Protein AF-A0A7W1KIQ0-F1 (afdb_monomer)

Nearest PDB structures (foldseek):
  4ilo-assembly1_A  TM=4.843E-01  e=1.974E-01  Chlamydia trachomatis L2/434/Bu
  6pyu-assembly1_B  TM=5.676E-01  e=5.723E-01  Homo sapiens
  8i21-assembly1_A  TM=5.226E-01  e=6.442E-01  Saccharomyces cerevisiae S288C
  8i4v-assembly1_B  TM=4.031E-01  e=9.186E-01  Saccharomyces cerevisiae S288C
  8i21-assembly1_B  TM=3.739E-01  e=7.251E-01  Saccharomyces cerevisiae S288C

Foldseek 3Di:
DDPLVVLVVLLVVLVVVLVVLVVVLVVLVVVLVVLVVVLVVVLVVLVVVLVVLVVVLVVDPDPVSNVVSVVVNVVSVVVSVVSVVVSVVSVVVSVVVSVVSVVSSVVSNVSSVVSND

Radius of gyration: 26.03 Å; Cα contacts (8 Å, |Δi|>4): 75; chains: 1; bounding box: 50×15×79 Å

pLDDT: mean 92.2, std 5.14, range [59.81, 97.44]

Structure (mmCIF, N/CA/C/O backbone):
data_AF-A0A7W1KIQ0-F1
#
_entry.id   AF-A0A7W1KIQ0-F1
#
loop_
_atom_site.group_PDB
_atom_site.id
_atom_site.type_symbol
_atom_site.label_atom_id
_atom_site.label_alt_id
_atom_site.label_comp_id
_atom_site.label_asym_id
_atom_site.label_entity_id
_atom_site.label_seq_id
_atom_site.pdbx_PDB_ins_code
_atom_site.Cartn_x
_atom_site.Cartn_y
_atom_site.Cartn_z
_atom_site.occupancy
_atom_site.B_iso_or_equiv
_atom_site.auth_seq_id
_atom_site.auth_comp_id
_atom_site.auth_asym_id
_atom_site.auth_atom_id
_atom_site.pdbx_PDB_model_num
ATOM 1 N N . MET A 1 1 ? -19.062 -8.733 46.426 1.00 66.94 1 MET A N 1
ATOM 2 C CA . MET A 1 1 ? -19.296 -7.847 45.266 1.00 66.94 1 MET A CA 1
ATOM 3 C C . MET A 1 1 ? -20.769 -7.871 44.935 1.00 66.94 1 MET A C 1
ATOM 5 O O . MET A 1 1 ? -21.366 -8.939 45.005 1.00 66.94 1 MET A O 1
ATOM 9 N N . SER A 1 2 ? -21.349 -6.712 44.640 1.00 86.88 2 SER A N 1
ATOM 10 C CA . SER A 1 2 ? -22.747 -6.603 44.223 1.00 86.88 2 SER A CA 1
ATOM 11 C C . SER A 1 2 ? -22.887 -6.845 42.715 1.00 86.88 2 SER A C 1
ATOM 13 O O . SER A 1 2 ? -21.928 -6.674 41.962 1.00 86.88 2 SER A O 1
ATOM 15 N N . ALA A 1 3 ? -24.087 -7.202 42.247 1.00 83.50 3 ALA A N 1
ATOM 16 C CA . ALA A 1 3 ? -24.377 -7.296 40.811 1.00 83.50 3 ALA A CA 1
ATOM 17 C C . ALA A 1 3 ? -24.056 -5.981 40.069 1.00 83.50 3 ALA A C 1
ATOM 19 O O . ALA A 1 3 ? -23.586 -6.000 38.936 1.00 83.50 3 ALA A O 1
ATOM 20 N N . GLN A 1 4 ? -24.225 -4.840 40.742 1.00 85.19 4 GLN A N 1
ATOM 21 C CA . GLN A 1 4 ? -23.882 -3.523 40.213 1.00 85.19 4 GLN A CA 1
ATOM 22 C C . GLN A 1 4 ? -22.366 -3.334 40.026 1.00 85.19 4 GLN A C 1
ATOM 24 O O . GLN A 1 4 ? -21.947 -2.702 39.058 1.00 85.19 4 GLN A O 1
ATOM 29 N N . ASP A 1 5 ? -21.535 -3.904 40.905 1.00 86.81 5 ASP A N 1
ATOM 30 C CA . ASP A 1 5 ? -20.073 -3.868 40.755 1.00 86.81 5 ASP A CA 1
ATOM 31 C C . ASP A 1 5 ? -19.623 -4.710 39.556 1.00 86.81 5 ASP A C 1
ATOM 33 O O . ASP A 1 5 ? -18.777 -4.275 38.778 1.00 86.81 5 ASP A O 1
ATOM 37 N N . HIS A 1 6 ? -20.240 -5.879 39.357 1.00 87.56 6 HIS A N 1
ATOM 38 C CA . HIS A 1 6 ? -19.975 -6.728 38.194 1.00 87.56 6 HIS A CA 1
ATOM 39 C C . HIS A 1 6 ? -20.335 -6.035 36.871 1.00 87.56 6 HIS A C 1
ATOM 41 O O . HIS A 1 6 ? -19.547 -6.087 35.929 1.00 87.56 6 HIS A O 1
ATOM 47 N N . LEU A 1 7 ? -21.476 -5.337 36.809 1.00 87.94 7 LEU A N 1
ATOM 48 C CA . LEU A 1 7 ? -21.887 -4.570 35.625 1.00 87.94 7 LEU A CA 1
ATOM 49 C C . LEU A 1 7 ? -20.926 -3.413 35.317 1.00 87.94 7 LEU A C 1
ATOM 51 O O . LEU A 1 7 ? -20.547 -3.210 34.163 1.00 87.94 7 LEU A O 1
ATOM 55 N N . LYS A 1 8 ? -20.467 -2.694 36.350 1.00 88.25 8 LYS A N 1
ATOM 56 C CA . LYS A 1 8 ? -19.467 -1.625 36.196 1.00 88.25 8 LYS A CA 1
ATOM 57 C C . LYS A 1 8 ? -18.137 -2.155 35.664 1.00 88.25 8 LYS A C 1
ATOM 59 O O . LYS A 1 8 ? -17.570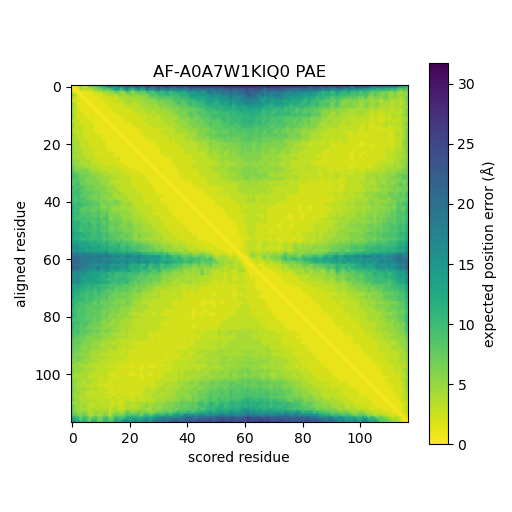 -1.545 34.760 1.00 88.25 8 LYS A O 1
ATOM 64 N N . ILE A 1 9 ? -17.653 -3.279 36.199 1.00 90.69 9 ILE A N 1
ATOM 65 C CA . ILE A 1 9 ? -16.413 -3.91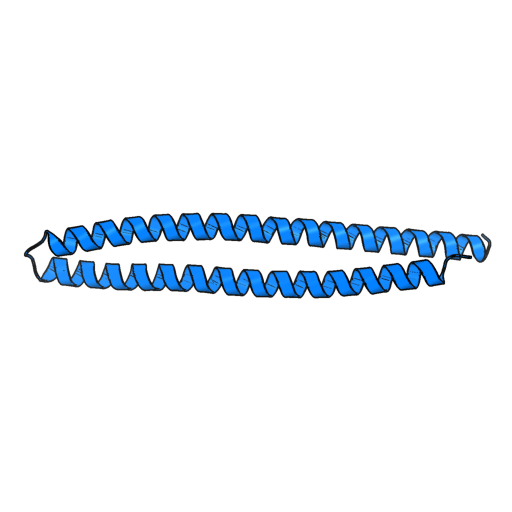8 35.735 1.00 90.69 9 ILE A CA 1
ATOM 66 C C . ILE A 1 9 ? -16.561 -4.351 34.272 1.00 90.69 9 ILE A C 1
ATOM 68 O O . ILE A 1 9 ? -15.724 -3.988 33.451 1.00 90.69 9 ILE A O 1
ATOM 72 N N . ALA A 1 10 ? -17.656 -5.031 33.921 1.00 88.00 10 ALA A N 1
ATOM 73 C CA . ALA A 1 10 ? -17.900 -5.489 32.554 1.00 88.00 10 ALA A CA 1
ATOM 74 C C . ALA A 1 10 ? -17.994 -4.324 31.547 1.00 88.00 10 ALA A C 1
ATOM 76 O O . ALA A 1 10 ? -17.387 -4.376 30.478 1.00 88.00 10 ALA A O 1
ATOM 77 N N . SER A 1 11 ? -18.688 -3.235 31.900 1.00 90.12 11 SER A N 1
ATOM 78 C CA . SER A 1 11 ? -18.755 -2.028 31.063 1.00 90.12 11 SER A CA 1
ATOM 79 C C . SER A 1 11 ? -17.367 -1.397 30.861 1.00 90.12 11 SER A C 1
ATOM 81 O O . SER A 1 11 ? -17.001 -1.042 29.739 1.00 90.12 11 SER A O 1
ATOM 83 N N . ALA A 1 12 ? -16.546 -1.326 31.917 1.00 90.56 12 ALA A N 1
ATOM 84 C CA . ALA A 1 12 ? -15.181 -0.805 31.835 1.00 90.56 12 ALA A CA 1
ATOM 85 C C . ALA A 1 12 ? -14.260 -1.680 30.964 1.00 90.56 12 ALA A C 1
ATOM 87 O O . ALA A 1 12 ? -13.465 -1.152 30.182 1.00 90.56 12 ALA A O 1
ATOM 88 N N . GLU A 1 13 ? -14.381 -3.006 31.054 1.00 91.94 13 GLU A N 1
ATOM 89 C CA . GLU A 1 13 ? -13.637 -3.944 30.206 1.00 91.94 13 GLU A CA 1
ATOM 90 C C . GLU A 1 13 ? -14.024 -3.807 28.727 1.00 91.94 13 GLU A C 1
ATOM 92 O O . GLU A 1 13 ? -13.142 -3.763 27.868 1.00 91.94 13 GLU A O 1
ATOM 97 N N . MET A 1 14 ? -15.314 -3.635 28.421 1.00 91.94 14 MET A N 1
ATOM 98 C CA . MET A 1 14 ? -15.784 -3.392 27.051 1.00 91.94 14 MET A CA 1
ATOM 99 C C . MET A 1 14 ? -15.281 -2.062 26.484 1.00 91.94 14 MET A C 1
ATOM 101 O O . MET A 1 14 ? -14.830 -2.010 25.339 1.00 91.94 14 MET A O 1
ATOM 105 N N . MET A 1 15 ? -15.284 -0.989 27.283 1.00 90.56 15 MET A N 1
ATOM 106 C CA . MET A 1 15 ? -14.704 0.295 26.868 1.00 90.56 15 MET A CA 1
ATOM 107 C C . MET A 1 15 ? -13.198 0.182 26.616 1.00 90.56 15 MET A C 1
ATOM 109 O O . MET A 1 15 ? -12.680 0.752 25.654 1.00 90.56 15 MET A O 1
ATOM 113 N N . LYS A 1 16 ? -12.482 -0.579 27.452 1.00 94.06 16 LYS A N 1
ATOM 114 C CA . LYS A 1 16 ? -11.055 -0.847 27.252 1.00 94.06 16 LYS A CA 1
ATOM 115 C C . LYS A 1 16 ? -10.811 -1.600 25.942 1.00 94.06 16 LYS A C 1
ATOM 117 O O . LYS A 1 16 ? -9.934 -1.190 25.185 1.00 94.06 16 LYS A O 1
ATOM 122 N N . ALA A 1 17 ? -11.597 -2.637 25.652 1.00 93.31 17 ALA A N 1
ATOM 123 C CA . ALA A 1 17 ? -11.512 -3.380 24.395 1.00 93.31 17 ALA A CA 1
ATOM 124 C C . ALA A 1 17 ? -11.809 -2.481 23.178 1.00 93.31 17 ALA A C 1
ATOM 126 O O . ALA A 1 17 ? -11.041 -2.472 22.220 1.00 93.31 17 ALA A O 1
ATOM 127 N N . SER A 1 18 ? -12.856 -1.649 23.244 1.00 93.88 18 SER A N 1
ATOM 128 C CA . SER A 1 18 ? -13.180 -0.652 22.208 1.00 93.88 18 SER A CA 1
ATOM 129 C C . SER A 1 18 ? -12.002 0.295 21.937 1.00 93.88 18 SER A C 1
ATOM 131 O O . SER A 1 18 ? -11.609 0.493 20.787 1.00 93.88 18 SER A O 1
ATOM 133 N N . ASN A 1 19 ? -11.357 0.814 22.988 1.00 94.25 19 ASN A N 1
ATOM 134 C CA . ASN A 1 19 ? -10.179 1.676 22.854 1.00 94.25 19 ASN A CA 1
ATOM 135 C C . ASN A 1 19 ? -8.970 0.956 22.238 1.00 94.25 19 ASN A C 1
ATOM 137 O O . ASN A 1 19 ? -8.264 1.549 21.424 1.00 94.25 19 ASN A O 1
ATOM 141 N N . GLN A 1 20 ? -8.743 -0.313 22.585 1.00 96.06 20 GLN A N 1
ATOM 142 C CA . GLN A 1 20 ? -7.683 -1.119 21.971 1.00 96.06 20 GLN A CA 1
ATOM 143 C C . GLN A 1 20 ? -7.925 -1.298 20.468 1.00 96.06 20 GLN A C 1
ATOM 145 O O . GLN A 1 20 ? -7.030 -1.030 19.671 1.00 96.06 20 GLN A O 1
ATOM 150 N N . VAL A 1 21 ? -9.152 -1.633 20.061 1.00 95.62 21 VAL A N 1
ATOM 151 C CA . VAL A 1 21 ? -9.496 -1.771 18.636 1.00 95.62 21 VAL A CA 1
ATOM 152 C C . VAL A 1 21 ? -9.384 -0.432 17.892 1.00 95.62 21 VAL A C 1
ATOM 154 O O . VAL A 1 21 ? -8.928 -0.395 16.748 1.00 95.62 21 VAL A O 1
ATOM 157 N N . ARG A 1 22 ? -9.726 0.697 18.532 1.00 95.25 22 ARG A N 1
ATOM 158 C CA . ARG A 1 22 ? -9.512 2.044 17.960 1.00 95.25 22 ARG A CA 1
ATOM 159 C C . ARG A 1 22 ? -8.030 2.330 17.715 1.00 95.25 22 ARG A C 1
ATOM 161 O O . ARG A 1 22 ? -7.697 2.908 16.679 1.00 95.25 22 ARG A O 1
ATOM 168 N N . GLN A 1 23 ? -7.155 1.913 18.630 1.00 96.88 23 GLN A N 1
ATOM 169 C CA . GLN A 1 23 ? -5.710 2.039 18.447 1.00 96.88 23 GLN A CA 1
ATOM 170 C C . GLN A 1 23 ? -5.226 1.193 17.264 1.00 96.88 23 GLN A C 1
ATOM 172 O O . GLN A 1 23 ? -4.525 1.712 16.401 1.00 96.88 23 GLN A O 1
ATOM 177 N N . GLU A 1 24 ? -5.677 -0.058 17.151 1.00 95.75 24 GLU A N 1
ATOM 178 C CA . GLU A 1 24 ? -5.328 -0.924 16.016 1.00 95.75 24 GLU A CA 1
ATOM 179 C C . GLU A 1 24 ? -5.756 -0.323 14.666 1.00 95.75 24 GLU A C 1
ATOM 181 O O . GLU A 1 24 ? -5.007 -0.382 13.694 1.00 95.75 24 GLU A O 1
ATOM 186 N N . ILE A 1 25 ? -6.937 0.306 14.590 1.00 95.25 25 ILE A N 1
ATOM 187 C CA . ILE A 1 25 ? -7.370 1.033 13.382 1.00 95.25 25 ILE A CA 1
ATOM 188 C C . ILE A 1 25 ? -6.422 2.193 13.067 1.00 95.25 25 ILE A C 1
ATOM 190 O O . ILE A 1 25 ? -6.091 2.416 11.900 1.00 95.25 25 ILE A O 1
ATOM 194 N N . SER A 1 26 ? -6.005 2.953 14.082 1.00 95.50 26 SER A N 1
ATOM 195 C CA . SER A 1 26 ? -5.052 4.055 13.911 1.00 95.50 26 SER A CA 1
ATOM 196 C C . SER A 1 26 ? -3.727 3.550 13.338 1.00 95.50 26 SER A C 1
ATOM 198 O O . SER A 1 26 ? -3.201 4.130 12.385 1.00 95.50 26 SER A O 1
ATOM 200 N N . ASP A 1 27 ? -3.230 2.434 13.865 1.00 96.75 27 ASP A N 1
ATOM 201 C CA . ASP A 1 27 ? -1.982 1.819 13.423 1.00 96.75 27 ASP A CA 1
ATOM 202 C C . ASP A 1 27 ? -2.093 1.306 11.978 1.00 96.75 27 ASP A C 1
ATOM 204 O O . ASP A 1 27 ? -1.229 1.615 11.154 1.00 96.75 27 ASP A O 1
ATOM 208 N N . LEU A 1 28 ? -3.199 0.637 11.627 1.00 94.31 28 LEU A N 1
ATOM 209 C CA . LEU A 1 28 ? -3.488 0.189 10.257 1.00 94.31 28 LEU A CA 1
ATOM 210 C C . LEU A 1 28 ? -3.554 1.356 9.262 1.00 94.31 28 LEU A C 1
ATOM 212 O O . LEU A 1 28 ? -3.002 1.280 8.164 1.00 94.31 28 LEU A O 1
ATOM 216 N N . ARG A 1 29 ? -4.193 2.472 9.637 1.00 92.88 29 ARG A N 1
ATOM 217 C CA . ARG A 1 29 ? -4.217 3.690 8.806 1.00 92.88 29 ARG A CA 1
ATOM 218 C C . ARG A 1 29 ? -2.809 4.259 8.613 1.00 92.88 29 ARG A C 1
ATOM 220 O O . ARG A 1 29 ? -2.469 4.693 7.512 1.00 92.88 29 ARG A O 1
ATOM 227 N N . GLY A 1 30 ? -1.980 4.224 9.657 1.00 94.25 30 GLY A N 1
ATOM 228 C CA . GLY A 1 30 ? -0.570 4.599 9.575 1.00 94.25 30 GLY A CA 1
ATOM 229 C C . GLY A 1 30 ? 0.238 3.686 8.646 1.00 94.25 30 GLY A C 1
ATOM 230 O O . GLY A 1 30 ? 1.076 4.170 7.882 1.00 94.25 30 GLY A O 1
ATOM 231 N N . GLU A 1 31 ? -0.028 2.381 8.667 1.00 93.12 31 GLU A N 1
ATOM 232 C CA . GLU A 1 31 ? 0.607 1.401 7.782 1.00 93.12 31 GLU A CA 1
ATOM 233 C C . GLU A 1 31 ? 0.279 1.663 6.306 1.00 93.12 31 GLU A C 1
ATOM 235 O O . GLU A 1 31 ? 1.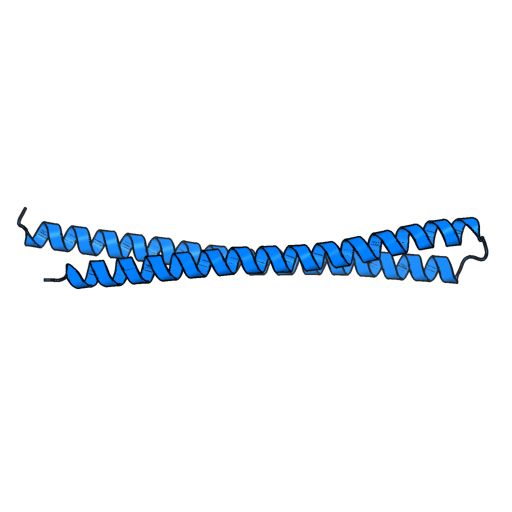195 1.674 5.483 1.00 93.12 31 GLU A O 1
ATOM 240 N N . VAL A 1 32 ? -0.977 1.991 5.974 1.00 89.94 32 VAL A N 1
ATOM 241 C CA . VAL A 1 32 ? -1.370 2.388 4.605 1.00 89.94 32 VAL A CA 1
ATOM 242 C C . VAL A 1 32 ? -0.532 3.561 4.108 1.00 89.94 32 VAL A C 1
ATOM 244 O O . VAL A 1 32 ? -0.004 3.505 2.998 1.00 89.94 32 VAL A O 1
ATOM 247 N N . GLY A 1 33 ? -0.372 4.605 4.927 1.00 90.88 33 GLY A N 1
ATOM 248 C CA . GLY A 1 33 ? 0.422 5.775 4.548 1.00 90.88 33 GLY A CA 1
ATOM 249 C C . GLY A 1 33 ? 1.896 5.433 4.302 1.00 90.88 33 GLY A C 1
ATOM 250 O O . GLY A 1 33 ? 2.508 5.937 3.358 1.00 90.88 33 GLY A O 1
ATOM 251 N N . LYS A 1 34 ? 2.470 4.530 5.107 1.00 94.69 34 LYS A N 1
ATOM 252 C CA . LYS A 1 34 ? 3.845 4.042 4.904 1.00 94.69 34 LYS A CA 1
ATOM 253 C C . LYS A 1 34 ? 3.971 3.216 3.622 1.00 94.69 34 LYS A C 1
ATOM 255 O O . LYS A 1 34 ? 4.899 3.445 2.851 1.00 94.69 34 LYS A O 1
ATOM 260 N N . LEU A 1 35 ? 3.039 2.295 3.374 1.00 92.81 35 LEU A N 1
ATOM 261 C CA . LEU A 1 35 ? 3.018 1.468 2.164 1.00 92.81 35 LEU A CA 1
ATOM 262 C C . LEU A 1 35 ? 2.883 2.320 0.899 1.00 92.81 35 LEU A C 1
ATOM 264 O O . LEU A 1 35 ? 3.628 2.110 -0.055 1.00 92.81 35 LEU A O 1
ATOM 268 N N . GLN A 1 36 ? 1.989 3.313 0.915 1.00 93.00 36 GLN A N 1
ATOM 269 C CA . GLN A 1 36 ? 1.831 4.282 -0.172 1.00 93.00 36 GLN A CA 1
ATOM 270 C C . GLN A 1 36 ? 3.153 4.974 -0.490 1.00 93.00 36 GLN A C 1
ATOM 272 O O . GLN A 1 36 ? 3.616 4.90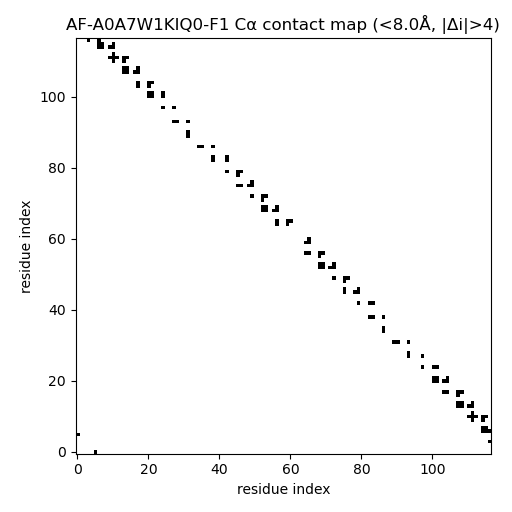8 -1.626 1.00 93.00 36 GLN A O 1
ATOM 277 N N . LYS A 1 37 ? 3.801 5.550 0.527 1.00 95.12 37 LYS A N 1
ATOM 278 C CA . LYS A 1 37 ? 5.077 6.246 0.353 1.00 95.12 37 LYS A CA 1
ATOM 279 C C . LYS A 1 37 ? 6.170 5.330 -0.206 1.00 95.12 37 LYS A C 1
ATOM 281 O O . LYS A 1 37 ? 6.901 5.740 -1.103 1.00 95.12 37 LYS A O 1
ATOM 286 N N . ASN A 1 38 ? 6.278 4.103 0.300 1.00 94.19 38 ASN A N 1
ATOM 287 C CA . ASN A 1 38 ? 7.286 3.151 -0.168 1.00 94.19 38 ASN A CA 1
ATOM 288 C C . ASN A 1 38 ? 7.057 2.771 -1.638 1.00 94.19 38 ASN A C 1
ATOM 290 O O . ASN A 1 38 ? 7.991 2.794 -2.434 1.00 94.19 38 ASN A O 1
ATOM 294 N N . VAL A 1 39 ? 5.811 2.481 -2.029 1.00 93.31 39 VAL A N 1
ATOM 295 C CA . VAL A 1 39 ? 5.499 2.143 -3.425 1.00 93.31 39 VAL A CA 1
ATOM 296 C C . VAL A 1 39 ? 5.693 3.342 -4.351 1.00 93.31 39 VAL A C 1
ATOM 298 O O . VAL A 1 39 ? 6.182 3.169 -5.464 1.00 93.31 39 VAL A O 1
ATOM 301 N N . GLU A 1 40 ? 5.350 4.555 -3.921 1.00 93.19 40 GLU A N 1
ATOM 302 C CA . GLU A 1 40 ? 5.625 5.772 -4.693 1.00 93.19 40 GLU A CA 1
ATOM 303 C C . GLU A 1 40 ? 7.124 5.953 -4.951 1.00 93.19 40 GLU A C 1
ATOM 305 O O . GLU A 1 40 ? 7.515 6.269 -6.076 1.00 93.19 40 GLU A O 1
ATOM 310 N N . GLN A 1 41 ? 7.964 5.699 -3.943 1.00 95.44 41 GLN A N 1
ATOM 311 C CA . GLN A 1 41 ? 9.420 5.742 -4.081 1.00 95.44 41 GLN A CA 1
ATOM 312 C C . GLN A 1 41 ? 9.935 4.673 -5.054 1.00 95.44 41 GLN A C 1
ATOM 314 O O . GLN A 1 41 ? 10.682 5.007 -5.976 1.00 95.44 41 GLN A O 1
ATOM 319 N N . ASP A 1 42 ? 9.485 3.424 -4.914 1.00 94.06 42 ASP A N 1
ATOM 320 C CA . ASP A 1 42 ? 9.860 2.327 -5.815 1.00 94.06 42 ASP A CA 1
ATOM 321 C C . ASP A 1 42 ? 9.451 2.628 -7.265 1.00 94.06 42 ASP A C 1
ATOM 323 O O . ASP A 1 42 ? 10.237 2.475 -8.201 1.00 94.06 42 ASP A O 1
ATOM 327 N N . VAL A 1 43 ? 8.218 3.100 -7.468 1.00 94.44 43 VAL A N 1
ATOM 328 C CA . VAL A 1 43 ? 7.697 3.463 -8.792 1.00 94.44 43 VAL A CA 1
ATOM 329 C C . VAL A 1 43 ? 8.480 4.629 -9.384 1.00 94.44 43 VAL A C 1
ATOM 331 O O . VAL A 1 43 ? 8.782 4.601 -10.578 1.00 94.44 43 VAL A O 1
ATOM 334 N N . ALA A 1 44 ? 8.830 5.639 -8.586 1.00 95.19 44 ALA A N 1
ATOM 335 C CA . ALA A 1 44 ? 9.645 6.757 -9.047 1.00 95.19 44 ALA A CA 1
ATOM 336 C C . ALA A 1 44 ? 11.024 6.276 -9.519 1.00 95.19 44 ALA A C 1
ATOM 338 O O . ALA A 1 44 ? 11.455 6.633 -10.616 1.00 95.19 44 ALA A O 1
ATOM 339 N N . GLN A 1 45 ? 11.679 5.403 -8.750 1.00 96.56 45 GLN A N 1
ATOM 340 C CA . GLN A 1 45 ? 12.975 4.838 -9.120 1.00 96.56 45 GLN A CA 1
ATOM 341 C C . GLN A 1 45 ? 12.894 4.002 -10.404 1.00 96.56 45 GLN A C 1
ATOM 343 O O . GLN A 1 45 ? 13.696 4.197 -11.318 1.00 96.56 45 GLN A O 1
ATOM 348 N N . LEU A 1 46 ? 11.894 3.123 -10.520 1.00 95.00 46 LEU A N 1
ATOM 349 C CA . LEU A 1 46 ? 11.667 2.335 -11.735 1.00 95.00 46 LEU A CA 1
ATOM 350 C C . LEU A 1 46 ? 11.368 3.224 -12.948 1.00 95.00 46 LEU A C 1
ATOM 352 O O . LEU A 1 46 ? 11.815 2.929 -14.054 1.00 95.00 46 LEU A O 1
ATOM 356 N N . THR A 1 47 ? 10.648 4.330 -12.748 1.00 94.75 47 THR A N 1
ATOM 357 C CA . THR A 1 47 ? 10.341 5.295 -13.814 1.00 94.75 47 THR A CA 1
ATOM 358 C C . THR A 1 47 ? 11.601 6.013 -14.296 1.00 94.75 47 THR A C 1
ATOM 360 O O . THR A 1 47 ? 11.780 6.177 -15.499 1.00 94.75 47 THR A O 1
ATOM 363 N N . ILE A 1 48 ? 12.509 6.388 -13.390 1.00 97.12 48 ILE A N 1
ATOM 364 C CA . ILE A 1 48 ? 13.812 6.960 -13.762 1.00 97.12 48 ILE A CA 1
ATOM 365 C C . ILE A 1 48 ? 14.617 5.947 -14.584 1.00 97.12 48 ILE A C 1
ATOM 367 O O . ILE A 1 48 ? 15.109 6.281 -15.659 1.00 97.12 48 ILE A O 1
ATOM 371 N N . MET A 1 49 ? 14.699 4.692 -14.126 1.00 94.50 49 MET A N 1
ATOM 372 C CA . MET A 1 49 ? 15.392 3.627 -14.861 1.00 94.50 49 MET A CA 1
ATOM 373 C C . MET A 1 49 ? 14.793 3.409 -16.254 1.00 94.50 49 MET A C 1
ATOM 375 O O . MET A 1 49 ? 15.533 3.244 -17.222 1.00 94.50 49 MET A O 1
ATOM 379 N N . LEU A 1 50 ? 13.462 3.437 -16.361 1.00 94.88 50 LEU A N 1
ATOM 380 C CA . LEU A 1 50 ? 12.744 3.336 -17.627 1.00 94.88 50 LEU A CA 1
ATOM 381 C C . LEU A 1 50 ? 13.152 4.469 -18.575 1.00 94.88 50 LEU A C 1
ATOM 383 O O . LEU A 1 50 ? 13.563 4.193 -19.699 1.00 94.88 50 LEU A O 1
ATOM 387 N N . GLN A 1 51 ? 13.121 5.718 -18.106 1.00 94.62 51 GLN A N 1
ATOM 388 C CA . GLN A 1 51 ? 13.516 6.882 -18.902 1.00 94.62 51 GLN A CA 1
ATOM 389 C C . GLN A 1 51 ? 14.971 6.793 -19.374 1.00 94.62 51 GLN A C 1
ATOM 391 O O . GLN A 1 51 ? 15.259 7.084 -20.535 1.00 94.62 51 GLN A O 1
ATOM 396 N N . THR A 1 52 ? 15.889 6.348 -18.509 1.00 93.88 52 THR A N 1
ATOM 397 C CA . THR A 1 52 ? 17.290 6.120 -18.892 1.00 93.88 52 THR A CA 1
ATOM 398 C C . THR A 1 52 ? 17.394 5.076 -20.003 1.00 93.88 52 THR A C 1
ATOM 400 O O . THR A 1 52 ? 18.055 5.319 -21.011 1.00 93.88 52 THR A O 1
ATOM 403 N N . ARG A 1 53 ? 16.700 3.937 -19.882 1.00 90.56 53 ARG A N 1
ATOM 404 C CA . ARG A 1 53 ? 16.728 2.892 -20.920 1.00 90.56 53 ARG A CA 1
ATOM 405 C C . ARG A 1 53 ? 16.095 3.344 -22.231 1.00 90.56 53 ARG A C 1
ATOM 407 O O . ARG A 1 53 ? 16.617 3.024 -23.295 1.00 90.56 53 ARG A O 1
ATOM 414 N N . GLU A 1 54 ? 15.017 4.119 -22.182 1.00 92.44 54 GLU A N 1
ATOM 415 C CA . GLU A 1 54 ? 14.414 4.712 -23.380 1.00 92.44 54 GLU A CA 1
ATOM 416 C C . GLU A 1 54 ? 15.373 5.670 -24.100 1.00 92.44 54 GLU A C 1
ATOM 418 O O . GLU A 1 54 ? 15.398 5.707 -25.331 1.00 92.44 54 GLU A O 1
ATOM 423 N N . GLN A 1 55 ? 16.179 6.432 -23.356 1.00 92.06 55 GLN A N 1
ATOM 424 C CA . GLN A 1 55 ? 17.213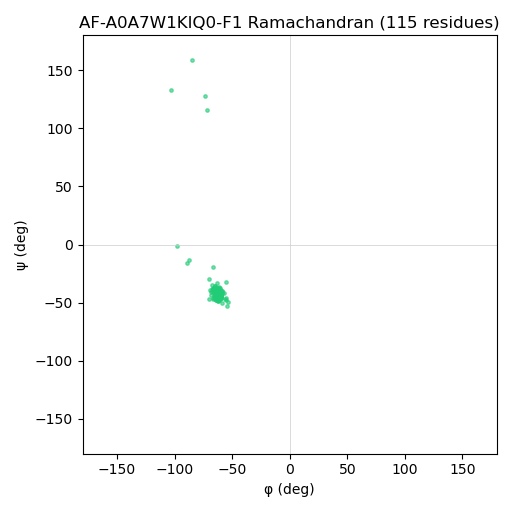 7.291 -23.936 1.00 92.06 55 GLN A CA 1
ATOM 425 C C . GLN A 1 55 ? 18.342 6.475 -24.574 1.00 92.06 55 GLN A C 1
ATOM 427 O O . GLN A 1 55 ? 18.736 6.772 -25.699 1.00 92.06 55 GLN A O 1
ATOM 432 N N . GLU A 1 56 ? 18.815 5.416 -23.913 1.00 89.25 56 GLU A N 1
ATOM 433 C CA . GLU A 1 56 ? 19.840 4.520 -24.466 1.00 89.25 56 GLU A CA 1
ATOM 434 C C . GLU A 1 56 ? 19.394 3.866 -25.781 1.00 89.25 56 GLU A C 1
ATOM 436 O O . GLU A 1 56 ? 20.170 3.812 -26.734 1.00 89.25 56 GLU A O 1
ATOM 441 N N . VAL A 1 57 ? 18.134 3.418 -25.870 1.00 90.88 57 VAL A N 1
ATOM 442 C CA . VAL A 1 57 ? 17.567 2.856 -27.112 1.00 90.88 57 VAL A CA 1
AT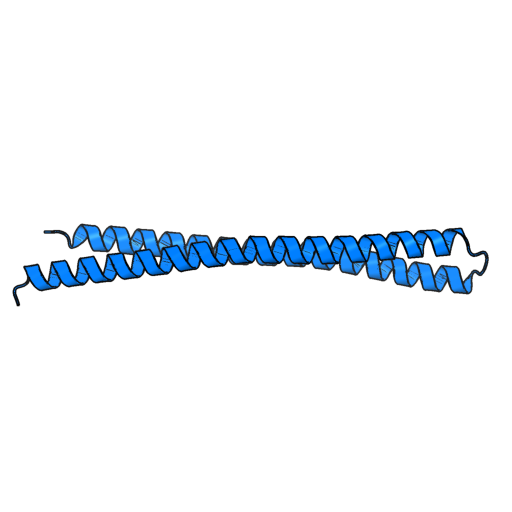OM 443 C C . VAL A 1 57 ? 17.561 3.882 -28.241 1.00 90.88 57 VAL A C 1
ATOM 445 O O . VAL A 1 57 ? 17.845 3.530 -29.383 1.00 90.88 57 VAL A O 1
ATOM 448 N N . LYS A 1 58 ? 17.236 5.144 -27.938 1.00 90.06 58 LYS A N 1
ATOM 449 C CA . LYS A 1 58 ? 17.225 6.230 -28.931 1.00 90.06 58 LYS A CA 1
ATOM 450 C C . LYS A 1 58 ? 18.628 6.621 -29.391 1.00 90.06 58 LYS A C 1
ATOM 452 O O . LYS A 1 58 ? 18.772 7.086 -30.515 1.00 90.06 58 LYS A O 1
ATOM 457 N N . ALA A 1 59 ? 19.628 6.468 -28.526 1.00 90.19 59 ALA A N 1
ATOM 458 C CA . ALA A 1 59 ? 21.003 6.882 -28.787 1.00 90.19 59 ALA A CA 1
ATOM 459 C C . ALA A 1 59 ? 21.862 5.804 -29.467 1.00 90.19 59 ALA A C 1
ATOM 461 O O . ALA A 1 59 ? 22.940 6.125 -29.960 1.00 90.19 59 ALA A O 1
ATOM 462 N N . THR A 1 60 ? 21.430 4.538 -29.471 1.00 89.56 60 THR A N 1
ATOM 463 C CA . THR A 1 60 ? 22.220 3.432 -30.026 1.00 89.56 60 THR A CA 1
ATOM 464 C C . THR A 1 60 ? 21.728 2.988 -31.399 1.00 89.56 60 THR A C 1
ATOM 466 O O . THR A 1 60 ? 20.540 2.735 -31.608 1.00 89.56 60 THR A O 1
ATOM 469 N N . ASP A 1 61 ? 22.666 2.834 -32.335 1.00 88.75 61 ASP A N 1
ATOM 470 C CA . ASP A 1 61 ? 22.386 2.290 -33.663 1.00 88.75 61 ASP A CA 1
ATOM 471 C C . ASP A 1 61 ? 22.468 0.759 -33.715 1.00 88.75 61 ASP A C 1
ATOM 473 O O . ASP A 1 61 ? 21.952 0.136 -34.648 1.00 88.75 61 ASP A O 1
ATOM 477 N N . ASP A 1 62 ? 23.022 0.125 -32.683 1.00 92.56 62 ASP A N 1
ATOM 478 C CA . ASP A 1 62 ? 23.159 -1.325 -32.613 1.00 92.56 62 ASP A CA 1
ATOM 479 C C . ASP A 1 62 ? 21.793 -1.996 -32.380 1.00 92.56 62 ASP A C 1
ATOM 481 O O . ASP A 1 62 ? 21.127 -1.813 -31.357 1.00 92.56 62 ASP A O 1
ATOM 485 N N . SER A 1 63 ? 21.362 -2.786 -33.366 1.00 87.50 63 SER A N 1
ATOM 486 C CA . SER A 1 63 ? 20.079 -3.499 -33.341 1.00 87.50 63 SER A CA 1
ATOM 487 C C . SER A 1 63 ? 19.966 -4.540 -32.216 1.00 87.50 63 SER A C 1
ATOM 489 O O . SER A 1 63 ? 18.881 -4.718 -31.656 1.00 87.50 63 SER A O 1
ATOM 491 N N . GLY A 1 64 ? 21.071 -5.186 -31.835 1.00 88.81 64 GLY A N 1
ATOM 492 C CA . GLY A 1 64 ? 21.126 -6.141 -30.732 1.00 88.81 64 GLY A CA 1
ATOM 493 C C . GLY A 1 64 ? 20.962 -5.443 -29.386 1.00 88.81 64 GLY A C 1
ATOM 494 O O . GLY A 1 64 ? 20.114 -5.843 -28.583 1.00 88.81 64 GLY A O 1
ATOM 495 N N . HIS A 1 65 ? 21.690 -4.343 -29.172 1.00 86.69 65 HIS A N 1
ATOM 496 C CA . HIS A 1 65 ? 21.533 -3.515 -27.974 1.00 86.69 65 HIS A CA 1
ATOM 497 C C . HIS A 1 65 ? 20.129 -2.903 -27.874 1.00 86.69 65 HIS A C 1
ATOM 499 O O . HIS A 1 65 ? 19.533 -2.933 -26.796 1.00 86.69 65 HIS A O 1
ATOM 505 N N . ARG A 1 66 ? 19.541 -2.436 -28.986 1.00 89.56 66 ARG A N 1
ATOM 506 C CA . ARG A 1 66 ? 18.146 -1.956 -29.004 1.00 89.56 66 ARG A CA 1
ATOM 507 C C . ARG A 1 66 ? 17.156 -3.041 -28.594 1.00 89.56 66 ARG A C 1
ATOM 509 O O . ARG A 1 66 ? 16.298 -2.783 -27.755 1.00 89.56 66 ARG A O 1
ATOM 516 N N . SER A 1 67 ? 17.287 -4.255 -29.127 1.00 91.12 67 SER A N 1
ATOM 517 C CA . SER A 1 67 ? 16.396 -5.371 -28.781 1.00 91.12 67 SER A CA 1
ATOM 518 C C . SER A 1 67 ? 16.491 -5.759 -27.298 1.00 91.12 67 SER A C 1
ATOM 520 O O . SER A 1 67 ? 15.471 -5.988 -26.637 1.00 91.12 67 SER A O 1
ATOM 522 N N . GLN A 1 68 ? 17.708 -5.807 -26.746 1.00 90.25 68 GLN A N 1
ATOM 523 C CA . GLN A 1 68 ? 17.924 -6.093 -25.324 1.00 90.25 68 GLN A CA 1
ATOM 524 C C . GLN A 1 68 ? 17.329 -4.997 -24.433 1.00 90.25 68 GLN A C 1
ATOM 526 O O . GLN A 1 68 ? 16.567 -5.294 -23.509 1.00 90.25 68 GLN A O 1
ATOM 531 N N . SER A 1 69 ? 17.604 -3.730 -24.742 1.00 90.88 69 SER A N 1
ATOM 532 C CA . SER A 1 69 ? 17.065 -2.604 -23.983 1.00 90.88 69 SER A CA 1
ATOM 533 C C . SER A 1 69 ? 15.543 -2.502 -24.097 1.00 90.88 69 SER A C 1
ATOM 535 O O . SER A 1 69 ? 14.887 -2.229 -23.096 1.00 90.88 69 SER A O 1
ATOM 537 N N . GLN A 1 70 ? 14.948 -2.827 -25.250 1.00 92.12 70 GLN A N 1
ATOM 538 C CA . GLN A 1 70 ? 13.4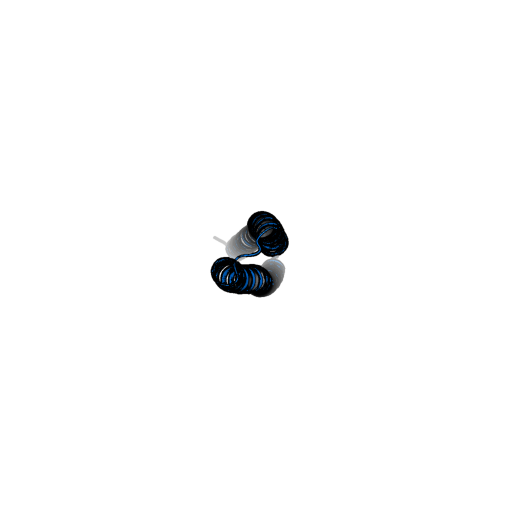91 -2.888 -25.403 1.00 92.12 70 GLN A CA 1
ATOM 539 C C . GLN A 1 70 ? 12.863 -3.987 -24.535 1.00 92.12 70 GLN A C 1
ATOM 541 O O . GLN A 1 70 ? 11.802 -3.790 -23.941 1.00 92.12 70 GLN A O 1
ATOM 546 N N . THR A 1 71 ? 13.533 -5.135 -24.406 1.00 93.56 71 THR A N 1
ATOM 547 C CA . THR A 1 71 ? 13.105 -6.200 -23.487 1.00 93.56 71 THR A CA 1
ATOM 548 C C . THR A 1 71 ? 13.148 -5.715 -22.038 1.00 93.56 71 THR A C 1
ATOM 550 O O . THR A 1 71 ? 12.200 -5.933 -21.284 1.00 93.56 71 THR A O 1
ATOM 553 N N . HIS A 1 72 ? 14.209 -5.004 -21.653 1.00 93.69 72 HIS A N 1
ATOM 554 C CA . HIS A 1 72 ? 14.337 -4.451 -20.308 1.00 93.69 72 HIS A CA 1
ATOM 555 C C . HIS A 1 72 ? 13.285 -3.367 -20.019 1.00 93.69 72 HIS A C 1
ATOM 557 O O . HIS A 1 72 ? 12.662 -3.398 -18.960 1.00 93.69 72 HIS A O 1
ATOM 563 N N . ILE A 1 73 ? 13.016 -2.475 -20.976 1.00 95.06 73 ILE A N 1
ATOM 564 C CA . ILE A 1 73 ? 11.928 -1.486 -20.918 1.00 95.06 73 ILE A CA 1
ATOM 565 C C . ILE A 1 73 ? 10.591 -2.179 -20.644 1.00 95.06 73 ILE A C 1
ATOM 567 O O . ILE A 1 73 ? 9.882 -1.807 -19.711 1.00 95.06 73 ILE A O 1
ATOM 571 N N . ASN A 1 74 ? 10.272 -3.236 -21.395 1.00 95.75 74 ASN A N 1
ATOM 572 C CA . ASN A 1 74 ? 9.027 -3.981 -21.206 1.00 95.75 74 ASN A CA 1
ATOM 573 C C . ASN A 1 74 ? 8.935 -4.601 -19.801 1.00 95.75 74 ASN A C 1
ATOM 575 O O . ASN A 1 74 ? 7.860 -4.608 -19.200 1.00 95.75 74 ASN A O 1
ATOM 579 N N . THR A 1 75 ? 10.052 -5.090 -19.258 1.00 96.50 75 THR A N 1
ATOM 580 C CA . THR A 1 75 ? 10.124 -5.591 -17.879 1.00 96.50 75 THR A CA 1
ATOM 581 C C . THR A 1 75 ? 9.878 -4.480 -16.859 1.00 96.50 75 THR A C 1
ATOM 583 O O . THR A 1 75 ? 9.065 -4.670 -15.958 1.00 96.50 75 THR A O 1
ATOM 586 N N . LEU A 1 76 ? 10.509 -3.311 -17.013 1.00 95.69 76 LEU A N 1
ATOM 587 C CA . LEU A 1 76 ? 10.318 -2.166 -16.113 1.00 95.69 76 LEU A CA 1
ATOM 588 C C . LEU A 1 76 ? 8.866 -1.672 -16.127 1.00 95.69 76 LEU A C 1
ATOM 590 O O . LEU A 1 76 ? 8.285 -1.437 -15.071 1.00 95.69 76 LEU A O 1
ATOM 594 N N . VAL A 1 77 ? 8.244 -1.588 -17.307 1.00 96.56 77 VAL A N 1
ATOM 595 C CA . VAL A 1 77 ? 6.828 -1.211 -17.448 1.00 96.56 77 VAL A CA 1
ATOM 596 C C . VAL A 1 77 ? 5.918 -2.189 -16.702 1.00 96.56 77 VAL A C 1
ATOM 598 O O . VAL A 1 77 ? 5.024 -1.753 -15.973 1.00 96.56 77 VAL A O 1
ATOM 601 N N . ARG A 1 78 ? 6.159 -3.502 -16.831 1.00 97.44 78 ARG A N 1
ATOM 602 C CA . ARG A 1 78 ? 5.405 -4.520 -16.081 1.00 97.44 78 ARG A CA 1
ATOM 603 C C . ARG A 1 78 ? 5.609 -4.372 -14.577 1.00 97.44 78 ARG A C 1
ATOM 605 O O . ARG A 1 78 ? 4.628 -4.298 -13.852 1.00 97.44 78 ARG A O 1
ATOM 612 N N . GLN A 1 79 ? 6.851 -4.221 -14.120 1.00 96.44 79 G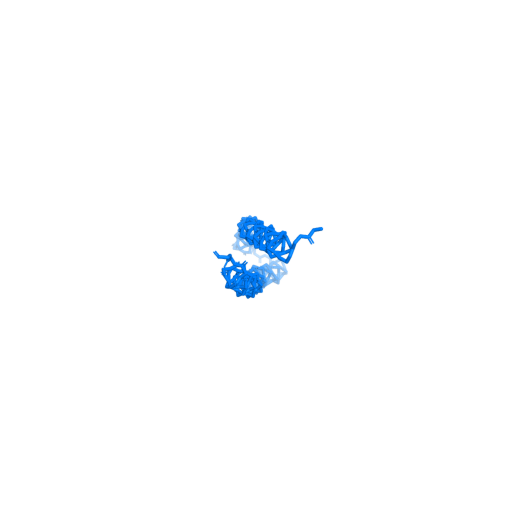LN A N 1
ATOM 613 C CA . GLN A 1 79 ? 7.155 -4.039 -12.698 1.00 96.44 79 GLN A CA 1
ATOM 614 C C . GLN A 1 79 ? 6.468 -2.800 -12.106 1.00 96.44 79 GLN A C 1
ATOM 616 O O . GLN A 1 79 ? 5.926 -2.869 -11.005 1.00 96.44 79 GLN A O 1
ATOM 621 N N . ILE A 1 80 ? 6.440 -1.679 -12.834 1.00 94.62 80 ILE A N 1
ATOM 622 C CA . ILE A 1 80 ? 5.725 -0.466 -12.408 1.00 94.62 80 ILE A CA 1
ATOM 623 C C . ILE A 1 80 ? 4.221 -0.740 -12.279 1.00 94.62 80 ILE A C 1
ATOM 625 O O . ILE A 1 80 ? 3.603 -0.336 -11.290 1.00 94.62 80 ILE A O 1
ATOM 629 N N . ALA A 1 81 ? 3.625 -1.416 -13.265 1.00 95.50 81 ALA A N 1
ATOM 630 C CA . ALA A 1 81 ? 2.210 -1.771 -13.234 1.00 95.50 81 ALA A CA 1
ATOM 631 C C . ALA A 1 81 ? 1.888 -2.712 -12.061 1.00 95.50 81 ALA A C 1
ATOM 633 O O . ALA A 1 81 ? 0.951 -2.452 -11.306 1.00 95.50 81 ALA A O 1
ATOM 634 N N . ASP A 1 82 ? 2.708 -3.740 -11.853 1.00 95.94 82 ASP A N 1
ATOM 635 C CA . ASP A 1 82 ? 2.546 -4.716 -10.776 1.00 95.94 82 ASP A CA 1
ATOM 636 C C . ASP A 1 82 ? 2.653 -4.054 -9.399 1.00 95.94 82 ASP A C 1
ATOM 638 O O . ASP A 1 82 ? 1.810 -4.291 -8.536 1.00 95.94 82 ASP A O 1
ATOM 642 N N . ARG A 1 83 ? 3.620 -3.147 -9.197 1.00 94.56 83 ARG A N 1
ATOM 643 C CA . ARG A 1 83 ? 3.760 -2.394 -7.937 1.00 94.56 83 ARG A CA 1
ATOM 644 C C . ARG A 1 83 ? 2.539 -1.530 -7.632 1.00 94.56 83 ARG A C 1
ATOM 646 O O . ARG A 1 83 ? 2.075 -1.508 -6.493 1.00 94.56 83 ARG A O 1
ATOM 653 N N . ARG A 1 84 ? 1.980 -0.858 -8.642 1.00 93.62 84 ARG A N 1
ATOM 654 C CA . ARG A 1 84 ? 0.749 -0.062 -8.489 1.00 93.62 84 ARG A CA 1
ATOM 655 C C . ARG A 1 84 ? -0.462 -0.937 -8.175 1.00 93.62 84 ARG A C 1
ATOM 657 O O . ARG A 1 84 ? -1.272 -0.573 -7.323 1.00 93.62 84 ARG A O 1
ATOM 664 N N . ASN A 1 85 ? -0.573 -2.089 -8.831 1.00 95.69 85 ASN A N 1
ATOM 665 C CA . ASN A 1 85 ? -1.648 -3.042 -8.574 1.00 95.69 85 ASN A CA 1
ATOM 666 C C . ASN A 1 85 ? -1.556 -3.624 -7.161 1.00 95.69 85 ASN A C 1
ATOM 668 O O . ASN A 1 85 ? -2.565 -3.663 -6.460 1.00 95.69 85 ASN A O 1
ATOM 672 N N . GLN A 1 86 ? -0.355 -3.998 -6.717 1.00 93.25 86 GLN A N 1
ATOM 673 C CA . GLN A 1 86 ? -0.130 -4.510 -5.369 1.00 93.25 86 GLN A CA 1
ATOM 674 C C . GLN A 1 86 ? -0.538 -3.486 -4.305 1.00 93.25 86 GLN A C 1
ATOM 676 O O . GLN A 1 86 ? -1.294 -3.825 -3.401 1.00 93.25 86 GLN A O 1
ATOM 681 N N . LEU A 1 87 ? -0.141 -2.216 -4.460 1.00 93.50 87 LEU A N 1
ATOM 682 C CA . LEU A 1 87 ? -0.553 -1.155 -3.536 1.00 93.50 87 LEU A CA 1
ATOM 683 C C . LEU A 1 87 ? -2.076 -1.028 -3.444 1.00 93.50 87 LEU A C 1
ATOM 685 O O . LEU A 1 87 ? -2.617 -0.851 -2.355 1.00 93.50 87 LEU A O 1
ATOM 689 N N . LYS A 1 88 ? -2.776 -1.112 -4.579 1.00 94.88 88 LYS A N 1
ATOM 690 C CA . LYS A 1 88 ? -4.239 -1.040 -4.609 1.00 94.88 88 LYS A CA 1
ATOM 691 C C . LYS A 1 88 ? -4.875 -2.212 -3.856 1.00 94.88 88 LYS A C 1
ATOM 693 O O . LYS A 1 88 ? -5.819 -1.992 -3.101 1.00 94.88 88 LYS A O 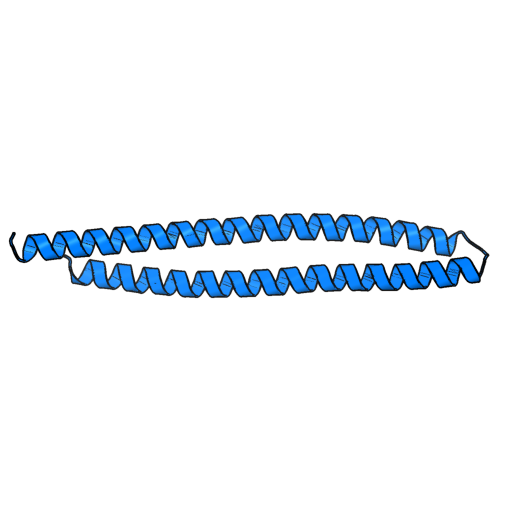1
ATOM 698 N N . LEU A 1 89 ? -4.358 -3.427 -4.040 1.00 95.19 89 LEU A N 1
ATOM 699 C CA . LEU A 1 89 ? -4.833 -4.617 -3.328 1.00 95.19 89 LEU A CA 1
ATOM 700 C C . LEU A 1 89 ? -4.573 -4.511 -1.821 1.00 95.19 89 LEU A C 1
ATOM 702 O O . LEU A 1 89 ? -5.472 -4.773 -1.024 1.00 95.19 89 LEU A O 1
ATOM 706 N N . ASP A 1 90 ? -3.383 -4.058 -1.425 1.00 92.25 90 ASP A N 1
ATOM 707 C CA . ASP A 1 90 ? -3.035 -3.870 -0.015 1.00 92.25 90 ASP A CA 1
ATOM 708 C C . ASP A 1 90 ? -3.923 -2.803 0.642 1.00 92.25 90 ASP A C 1
ATOM 710 O O . ASP A 1 90 ? -4.431 -3.009 1.745 1.00 92.25 90 ASP A O 1
ATOM 714 N N . GLN A 1 91 ? -4.191 -1.695 -0.057 1.00 93.94 91 GLN A N 1
ATOM 715 C CA . GLN A 1 91 ? -5.127 -0.664 0.400 1.00 93.94 91 GLN A CA 1
ATOM 716 C C . GLN A 1 91 ? -6.541 -1.212 0.591 1.00 93.94 91 GLN A C 1
ATOM 718 O O . GLN A 1 91 ? -7.171 -0.907 1.602 1.00 93.94 91 GLN A O 1
ATOM 723 N N . GLN A 1 92 ? -7.040 -2.015 -0.351 1.00 95.62 92 GLN A N 1
ATOM 724 C CA . GLN A 1 92 ? -8.363 -2.632 -0.243 1.00 95.62 92 GLN A CA 1
ATOM 725 C C . GLN A 1 92 ? -8.439 -3.570 0.963 1.00 95.62 92 GLN A C 1
ATOM 727 O O . GLN A 1 92 ? -9.332 -3.417 1.794 1.00 95.62 92 GLN A O 1
ATOM 732 N N . ARG A 1 93 ? -7.449 -4.454 1.127 1.00 95.12 93 ARG A N 1
ATOM 733 C CA . ARG A 1 93 ? -7.385 -5.393 2.254 1.00 95.12 93 ARG A CA 1
ATOM 734 C C . ARG A 1 93 ? -7.346 -4.675 3.605 1.00 95.12 93 ARG A C 1
ATOM 736 O O . ARG A 1 93 ? -8.031 -5.073 4.544 1.00 95.12 93 ARG A O 1
ATOM 743 N N . ILE A 1 94 ? -6.557 -3.605 3.721 1.00 93.94 94 ILE A N 1
ATOM 744 C CA . ILE A 1 94 ? -6.485 -2.839 4.972 1.00 93.94 94 ILE A CA 1
ATOM 745 C C . ILE A 1 94 ? -7.797 -2.084 5.226 1.00 93.94 94 ILE A C 1
ATOM 747 O O . ILE A 1 94 ? -8.268 -2.048 6.361 1.00 93.94 94 ILE A O 1
ATOM 751 N N . GLN A 1 95 ? -8.432 -1.522 4.192 1.00 94.44 95 GLN A N 1
ATOM 752 C CA . GLN A 1 95 ? -9.742 -0.878 4.334 1.00 94.44 95 GLN A CA 1
ATOM 753 C C . GLN A 1 95 ? -10.828 -1.855 4.795 1.00 94.44 95 GLN A C 1
ATOM 755 O O . GLN A 1 95 ? -11.651 -1.487 5.631 1.00 94.44 95 GLN A O 1
ATOM 760 N N . GLU A 1 96 ? -10.832 -3.085 4.287 1.00 96.19 96 GLU A N 1
ATOM 761 C CA . GLU A 1 96 ? -11.736 -4.143 4.749 1.00 96.19 96 GLU A CA 1
ATOM 762 C C . GLU A 1 96 ? -11.504 -4.458 6.230 1.00 96.19 96 GLU A C 1
ATOM 764 O O . GLU A 1 96 ? -12.446 -4.403 7.019 1.00 96.19 96 GLU A O 1
ATOM 769 N N . SER A 1 97 ? -10.245 -4.641 6.639 1.00 95.62 97 SER A N 1
ATOM 770 C CA . SER A 1 97 ? -9.905 -4.880 8.046 1.00 95.62 97 SER A CA 1
ATOM 771 C C . SER A 1 97 ? -10.312 -3.719 8.966 1.00 95.62 97 SER A C 1
ATOM 773 O O . SER A 1 97 ? -10.813 -3.941 10.070 1.00 95.62 97 SER A O 1
ATOM 775 N N . ILE A 1 98 ? -10.159 -2.468 8.514 1.00 94.94 98 ILE A N 1
ATOM 776 C CA . ILE A 1 98 ? -10.630 -1.292 9.259 1.00 94.94 98 ILE A CA 1
ATOM 777 C C . ILE A 1 98 ? -12.151 -1.346 9.439 1.00 94.94 98 ILE A C 1
ATOM 779 O O . ILE A 1 98 ? -12.621 -1.146 10.556 1.00 94.94 98 ILE A O 1
ATOM 783 N N . ARG A 1 99 ? -12.921 -1.659 8.387 1.00 96.12 99 ARG A N 1
ATOM 784 C CA . ARG A 1 99 ? -14.391 -1.751 8.477 1.00 96.12 99 ARG A CA 1
ATOM 785 C C . ARG A 1 99 ? -14.842 -2.823 9.465 1.00 96.12 99 ARG A C 1
ATOM 787 O O . ARG A 1 99 ? -15.750 -2.582 10.258 1.00 96.12 99 ARG A O 1
ATOM 794 N N . GLU A 1 100 ? -14.201 -3.989 9.448 1.00 96.69 100 GLU A N 1
ATOM 795 C CA . GLU A 1 100 ? -14.484 -5.065 10.406 1.00 96.69 100 GLU A CA 1
ATOM 796 C C . GLU A 1 100 ? -14.245 -4.600 11.848 1.00 96.69 100 GLU A C 1
ATOM 798 O O . GLU A 1 100 ? -15.092 -4.786 12.724 1.00 96.69 100 GLU A O 1
ATOM 803 N N . LYS A 1 101 ? -13.124 -3.917 12.092 1.00 96.00 101 LYS A N 1
ATOM 804 C CA . LYS A 1 101 ? -12.785 -3.369 13.411 1.00 96.00 101 LYS A CA 1
ATOM 805 C C . LYS A 1 101 ? -13.727 -2.242 13.848 1.00 96.00 101 LYS A C 1
ATOM 807 O O . LYS A 1 101 ? -14.103 -2.185 15.017 1.00 96.00 101 LYS A O 1
ATOM 812 N N . GLU A 1 102 ? -14.166 -1.381 12.932 1.00 95.44 102 GLU A N 1
ATOM 813 C CA . GLU A 1 102 ? -15.180 -0.350 13.204 1.00 95.44 102 GLU A CA 1
ATOM 814 C C . GLU A 1 102 ? -16.530 -0.979 13.600 1.00 95.44 102 GLU A C 1
ATOM 816 O O . GLU A 1 102 ? -17.204 -0.497 14.519 1.00 95.44 102 GLU A O 1
ATOM 821 N N . SER A 1 103 ? -16.897 -2.106 12.980 1.00 95.69 103 SER A N 1
ATOM 822 C CA . SER A 1 103 ? -18.067 -2.893 13.384 1.00 95.69 103 SER A CA 1
ATOM 823 C C . SER A 1 103 ? -17.906 -3.491 14.787 1.00 95.69 103 SER A C 1
ATOM 825 O O . SER A 1 103 ? -18.846 -3.444 15.583 1.00 95.69 103 SER A O 1
ATOM 827 N N . LEU A 1 104 ? -16.721 -4.015 15.126 1.00 94.12 104 LEU A N 1
ATOM 828 C CA . LEU A 1 104 ? -16.434 -4.541 16.469 1.00 94.12 104 LEU A CA 1
ATOM 829 C C . LEU A 1 104 ? -16.545 -3.455 17.545 1.00 94.12 104 LEU A C 1
ATOM 831 O O . LEU A 1 104 ? -17.197 -3.674 18.564 1.00 94.12 104 LEU A O 1
ATOM 835 N N . ILE A 1 105 ? -15.984 -2.268 17.298 1.00 93.81 105 ILE A N 1
ATOM 836 C CA . ILE A 1 105 ? -16.124 -1.105 18.189 1.00 93.81 105 ILE A CA 1
ATOM 837 C C . ILE A 1 105 ? -17.594 -0.775 18.417 1.00 93.81 105 ILE A C 1
ATOM 839 O O . ILE A 1 105 ? -18.014 -0.594 19.555 1.00 93.81 105 ILE A O 1
ATOM 843 N N . SER A 1 106 ? -18.386 -0.735 17.344 1.00 93.69 106 SER A N 1
ATOM 844 C CA . SER A 1 106 ? -19.814 -0.425 17.439 1.00 93.69 106 SER A CA 1
ATOM 845 C C . SER A 1 106 ? -20.549 -1.437 18.324 1.00 93.69 106 SER A C 1
ATOM 847 O O . SER A 1 106 ? -21.374 -1.047 19.149 1.00 93.69 106 SER A O 1
ATOM 849 N N . SER A 1 107 ? -20.204 -2.724 18.209 1.00 93.94 107 SER A N 1
ATOM 850 C CA . SER A 1 107 ? -20.738 -3.784 19.071 1.00 93.94 107 SER A CA 1
ATOM 851 C C . SER A 1 107 ? -20.310 -3.613 20.532 1.00 93.94 107 SER A C 1
ATOM 853 O O . SER A 1 107 ? -21.152 -3.706 21.424 1.00 93.94 107 SER A O 1
ATOM 855 N N . PHE A 1 108 ? -19.028 -3.345 20.801 1.00 91.50 108 PHE A N 1
ATOM 856 C CA . PHE A 1 108 ? -18.541 -3.125 22.168 1.00 91.50 108 PHE A CA 1
ATOM 857 C C . PHE A 1 108 ? -19.175 -1.894 22.813 1.00 91.50 108 PHE A C 1
ATOM 859 O O . PHE A 1 108 ? -19.603 -1.961 23.963 1.00 91.50 108 PHE A O 1
ATOM 866 N N . ASP A 1 109 ? -19.307 -0.796 22.070 1.00 89.69 109 ASP A N 1
ATOM 867 C CA . ASP A 1 109 ? -19.910 0.440 22.565 1.00 89.69 109 ASP A CA 1
ATOM 868 C C . ASP A 1 109 ? -21.410 0.242 22.874 1.00 89.69 109 ASP A C 1
ATOM 870 O O . ASP A 1 109 ? -21.911 0.766 23.872 1.00 89.69 109 ASP A O 1
ATOM 874 N N . GLN A 1 110 ? -22.136 -0.543 22.067 1.00 91.69 110 GLN A N 1
ATOM 875 C CA . GLN A 1 110 ? -23.537 -0.897 22.336 1.00 91.69 110 GLN A CA 1
ATOM 876 C C . GLN A 1 110 ? -23.683 -1.778 23.582 1.00 91.69 110 GLN A C 1
ATOM 878 O O . GLN A 1 110 ? -24.515 -1.490 24.445 1.00 91.69 110 GLN A O 1
ATOM 883 N N . GLN A 1 111 ? -22.857 -2.820 23.704 1.00 90.19 111 GLN A N 1
ATOM 884 C CA . GLN A 1 111 ? -22.885 -3.711 24.863 1.00 90.19 111 GLN A CA 1
ATOM 885 C C . GLN A 1 111 ? -22.509 -2.959 26.148 1.00 90.19 111 GLN A C 1
ATOM 887 O O . GLN A 1 111 ? -23.223 -3.060 27.144 1.00 90.19 111 GLN A O 1
ATOM 892 N N . ALA A 1 112 ? -21.477 -2.111 26.110 1.00 88.38 112 ALA A N 1
ATOM 893 C CA . ALA A 1 112 ? -21.055 -1.309 27.256 1.00 88.38 112 ALA A CA 1
ATOM 894 C C . ALA A 1 112 ? -22.169 -0.382 27.764 1.00 88.38 112 ALA A C 1
ATOM 896 O O . ALA A 1 112 ? -22.344 -0.262 28.977 1.00 88.38 112 ALA A O 1
ATOM 897 N N . ARG A 1 113 ? -22.937 0.236 26.851 1.00 88.00 113 ARG A N 1
ATOM 898 C CA . ARG A 1 113 ? -24.104 1.078 27.179 1.00 88.00 113 ARG A CA 1
ATOM 899 C C . ARG A 1 113 ? -25.249 0.276 27.788 1.00 88.00 113 ARG A C 1
ATOM 901 O O . ARG A 1 113 ? -25.882 0.756 28.716 1.00 88.00 113 ARG A O 1
ATOM 908 N N . SER A 1 114 ? -25.495 -0.941 27.302 1.00 88.62 114 SER A N 1
ATOM 909 C CA . SER A 1 114 ? -26.545 -1.815 27.851 1.00 88.62 114 SER A CA 1
ATOM 910 C C . SER A 1 114 ? -26.267 -2.287 29.285 1.00 88.62 114 SER A C 1
ATOM 912 O O . SER A 1 114 ? -27.186 -2.694 29.987 1.00 88.62 114 SER A O 1
ATOM 914 N N . LEU A 1 115 ? -25.003 -2.216 29.717 1.00 85.25 115 LEU A N 1
ATOM 915 C CA . LEU A 1 115 ? -24.544 -2.601 31.053 1.00 85.25 115 LEU A CA 1
ATOM 916 C C . LEU A 1 115 ? -24.404 -1.405 32.010 1.00 85.25 115 LEU A C 1
ATOM 918 O O . LEU A 1 115 ? -24.023 -1.598 33.165 1.00 85.25 115 LEU A O 1
ATOM 922 N N . GLN A 1 116 ? -24.667 -0.176 31.551 1.00 74.56 116 GLN A N 1
ATOM 923 C CA . GLN A 1 116 ? -24.682 0.991 32.432 1.00 74.56 116 GLN A CA 1
ATOM 924 C C . GLN A 1 116 ? -25.958 0.964 33.296 1.00 74.56 116 GLN A C 1
ATOM 926 O O . GLN A 1 116 ? -27.041 0.786 32.740 1.00 74.56 116 GLN A O 1
ATOM 931 N N . PRO A 1 117 ? -25.835 1.075 34.635 1.00 59.81 117 PRO A N 1
ATOM 932 C CA . PRO A 1 117 ? -26.973 1.068 35.553 1.00 59.81 117 PRO A CA 1
ATOM 933 C C . PRO A 1 117 ? -27.837 2.327 35.452 1.00 59.81 117 PRO A C 1
ATOM 935 O O . PRO A 1 117 ? -27.294 3.397 35.086 1.00 59.81 117 PRO A O 1
#

Solvent-accessible surface area (backbone atoms only — not comparable to full-atom values): 6116 Å² total; per-residue (Å²): 135,53,75,67,54,54,31,52,51,53,24,51,52,29,51,51,52,29,52,51,49,52,49,54,44,52,51,52,55,50,48,50,56,51,53,51,53,52,48,52,51,52,42,51,53,48,50,53,53,38,53,53,42,56,49,52,43,72,74,48,89,50,66,66,61,33,54,53,39,51,53,50,42,55,50,44,55,48,52,46,51,50,52,54,52,50,53,53,51,52,50,51,56,51,52,51,54,40,52,55,45,53,52,50,33,53,51,30,54,51,51,25,57,74,39,57,131

Secondary structure (DSSP, 8-state):
--HHHHHHHHHHHHHHHHHHHHHHHHHHHHHHHHHHHHHHHHHHHHHHHHHHHHHHHHH---HHHHHHHHHHHHHHHHHHHHHHHHHHHHHHHHHHHHHHHHHHHHHHHHHHHHT--

Mean predicted aligned error: 5.3 Å

Sequence (117 aa):
MSAQDHLKIASAEMMKASNQVRQEISDLRGEVGKLQKNVEQDVAQLTIMLQTREQEVKATDDSGHRSQSQTHINTLVRQIADRRNQLKLDQQRIQESIREKESLISSFDQQARSLQP